Protein AF-A0A5M3XHU5-F1 (afdb_monomer)

Foldseek 3Di:
DPQDPVLVVVCVVCVVVVNQQSPDLCPDCPHVNVQPPLDDDPPDAQLVSLVVVVVPDDDPCCDDVLVVLSVLLNVLSVCCSVVHPPNVVSVVSNSVSVVVNVVPPDDDVVVVVVVVVVVVVVVVVVVVVVVVVD

Mean predicted aligned error: 17.64 Å

Structure (mmCIF, N/CA/C/O backbone):
data_AF-A0A5M3XHU5-F1
#
_entry.id   AF-A0A5M3XHU5-F1
#
loop_
_atom_site.group_PDB
_atom_site.id
_atom_site.type_symbol
_atom_site.label_atom_id
_atom_site.label_alt_id
_atom_site.label_comp_id
_atom_site.label_asym_id
_atom_site.label_entity_id
_atom_site.label_seq_id
_atom_site.pdbx_PDB_ins_code
_atom_site.Cartn_x
_atom_site.Cartn_y
_atom_site.Cartn_z
_atom_site.occupancy
_atom_site.B_iso_or_equiv
_atom_site.auth_seq_id
_atom_site.auth_comp_id
_atom_site.auth_asym_id
_atom_site.auth_atom_id
_atom_site.pdbx_PDB_model_num
ATOM 1 N N . MET A 1 1 ? 21.788 -29.684 5.452 1.00 53.09 1 MET A N 1
ATOM 2 C CA . MET A 1 1 ? 22.223 -29.868 6.855 1.00 53.09 1 MET A CA 1
ATOM 3 C C . MET A 1 1 ? 21.001 -29.711 7.742 1.00 53.09 1 MET A C 1
ATOM 5 O O . MET A 1 1 ? 20.304 -28.719 7.585 1.00 53.09 1 MET A O 1
ATOM 9 N N . ALA A 1 2 ? 20.679 -30.702 8.578 1.00 54.94 2 ALA A N 1
ATOM 10 C CA . ALA A 1 2 ? 19.542 -30.608 9.493 1.00 54.94 2 ALA A CA 1
ATOM 11 C C . ALA A 1 2 ? 19.851 -29.566 10.579 1.00 54.94 2 ALA A C 1
ATOM 13 O O . ALA A 1 2 ? 20.917 -29.613 11.187 1.00 54.94 2 ALA A O 1
ATOM 14 N N . ASP A 1 3 ? 18.952 -28.599 10.759 1.00 59.41 3 ASP A N 1
ATOM 15 C CA . ASP A 1 3 ? 19.112 -27.493 11.705 1.00 59.41 3 ASP A CA 1
ATOM 16 C C . ASP A 1 3 ? 19.094 -28.048 13.140 1.00 59.41 3 ASP A C 1
ATOM 18 O O . ASP A 1 3 ? 18.062 -28.530 13.615 1.00 59.41 3 ASP A O 1
ATOM 22 N N . ASP A 1 4 ? 20.256 -28.048 13.793 1.00 77.88 4 ASP A N 1
ATOM 23 C CA . ASP A 1 4 ? 20.446 -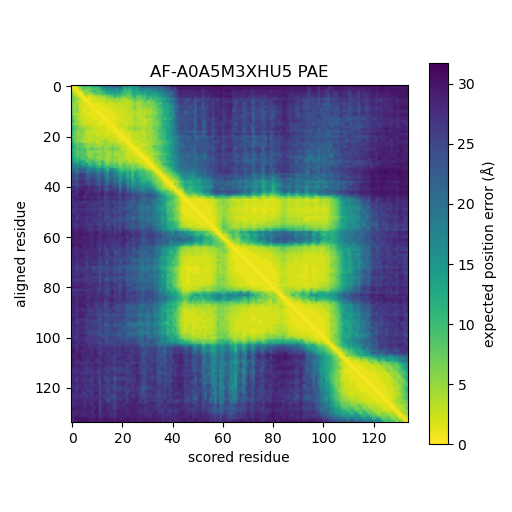28.634 15.119 1.00 77.88 4 ASP A CA 1
ATOM 24 C C . ASP A 1 4 ? 19.587 -27.897 16.166 1.00 77.88 4 ASP A C 1
ATOM 26 O O . ASP A 1 4 ? 19.383 -26.679 16.093 1.00 77.88 4 ASP A O 1
ATOM 30 N N . GLY A 1 5 ? 19.065 -28.613 17.167 1.00 71.12 5 GLY A N 1
ATOM 31 C CA . GLY A 1 5 ? 18.080 -28.063 18.116 1.00 71.12 5 GLY A CA 1
ATOM 32 C C . GLY A 1 5 ? 18.575 -26.811 18.856 1.00 71.12 5 GLY A C 1
ATOM 33 O O . GLY A 1 5 ? 17.804 -25.896 19.156 1.00 71.12 5 GLY A O 1
ATOM 34 N N . LYS A 1 6 ? 19.893 -26.721 19.066 1.00 76.06 6 LYS A N 1
ATOM 35 C CA . LYS A 1 6 ? 20.573 -25.572 19.682 1.00 76.06 6 LYS A CA 1
ATOM 36 C C . LYS A 1 6 ? 20.544 -24.320 18.801 1.00 76.06 6 LYS A C 1
ATOM 38 O O . LYS A 1 6 ? 20.406 -23.210 19.317 1.00 76.06 6 LYS A O 1
ATOM 43 N N . THR A 1 7 ? 20.638 -24.480 17.483 1.00 77.06 7 THR A N 1
ATOM 44 C CA . THR A 1 7 ? 20.573 -23.377 16.514 1.00 77.06 7 THR A CA 1
ATOM 45 C C . THR A 1 7 ? 19.165 -22.797 16.460 1.00 77.06 7 THR A C 1
ATOM 47 O O . THR A 1 7 ? 18.994 -21.577 16.491 1.00 77.06 7 THR A O 1
ATOM 50 N N . ARG A 1 8 ? 18.141 -23.660 16.516 1.00 78.75 8 ARG A N 1
ATOM 51 C CA . ARG A 1 8 ? 16.735 -23.239 16.585 1.00 78.75 8 ARG A CA 1
ATOM 52 C C . ARG A 1 8 ? 16.447 -22.392 17.828 1.00 78.75 8 ARG A C 1
ATOM 54 O O . ARG A 1 8 ? 15.803 -21.351 17.725 1.00 78.75 8 ARG A O 1
ATOM 61 N N . GLN A 1 9 ? 16.958 -22.800 18.989 1.00 79.81 9 GLN A N 1
ATOM 62 C CA . GLN A 1 9 ? 16.748 -22.067 20.240 1.00 79.81 9 GLN A CA 1
ATOM 63 C C . GLN A 1 9 ? 17.465 -20.707 20.245 1.00 79.81 9 GLN A C 1
ATOM 65 O O . GLN A 1 9 ? 16.900 -19.711 20.698 1.00 79.81 9 GLN A O 1
ATOM 70 N N . ARG A 1 10 ? 18.679 -20.630 19.681 1.00 80.94 10 ARG A N 1
ATOM 71 C CA . ARG A 1 10 ? 19.393 -19.355 19.493 1.00 80.94 10 ARG A CA 1
ATOM 72 C C . ARG A 1 10 ? 18.640 -18.404 18.566 1.00 80.94 10 ARG A C 1
ATOM 74 O O . ARG A 1 10 ? 18.484 -17.238 18.918 1.00 80.94 10 ARG A O 1
ATOM 81 N N . ARG A 1 11 ? 18.122 -18.909 17.440 1.00 81.69 11 ARG A N 1
ATOM 82 C CA . ARG A 1 11 ? 17.298 -18.130 16.502 1.00 81.69 11 ARG A CA 1
ATOM 83 C C . ARG A 1 11 ? 16.054 -17.568 17.193 1.00 81.69 11 ARG A C 1
ATOM 85 O O . ARG A 1 11 ? 15.777 -16.384 17.062 1.00 81.69 11 ARG A O 1
ATOM 92 N N . TYR A 1 12 ? 15.363 -18.384 17.990 1.00 81.00 12 TYR A N 1
ATOM 93 C CA . TYR A 1 12 ? 14.190 -17.953 18.756 1.00 81.00 12 TYR A CA 1
ATOM 94 C C . TYR A 1 12 ? 14.508 -16.827 19.753 1.00 81.00 12 TYR A C 1
ATOM 96 O O . TYR A 1 12 ? 13.782 -15.837 19.830 1.00 81.00 12 TYR A O 1
ATOM 104 N N . HIS A 1 13 ? 15.612 -16.939 20.499 1.00 82.81 13 HIS A N 1
ATOM 105 C CA . HIS A 1 13 ? 16.004 -15.902 21.455 1.00 82.81 13 HIS A CA 1
ATOM 106 C C . HIS A 1 13 ? 16.462 -14.599 20.791 1.00 82.81 13 HIS A C 1
ATOM 108 O O . HIS A 1 13 ? 16.160 -13.534 21.325 1.00 82.81 13 HIS A O 1
ATOM 114 N N . ALA A 1 14 ? 17.173 -14.672 19.663 1.00 81.69 14 ALA A N 1
ATOM 115 C CA . ALA A 1 14 ? 17.574 -13.494 18.893 1.00 81.69 14 ALA A CA 1
ATOM 116 C C . ALA A 1 14 ? 16.351 -12.775 18.307 1.00 81.69 14 ALA A C 1
ATOM 118 O O . ALA A 1 14 ? 16.170 -11.584 18.550 1.00 81.69 14 ALA A O 1
ATOM 119 N N . HIS A 1 15 ? 15.441 -13.531 17.684 1.00 81.00 15 HIS A N 1
ATOM 120 C CA . HIS A 1 15 ? 14.196 -13.005 17.129 1.00 81.00 15 HIS A CA 1
ATOM 121 C C . HIS A 1 15 ? 13.343 -12.298 18.191 1.00 81.00 15 HIS A C 1
ATOM 123 O O . HIS A 1 15 ? 12.923 -11.163 18.000 1.00 81.00 15 HIS A O 1
ATOM 129 N N . ARG A 1 16 ? 13.176 -12.900 19.377 1.00 79.94 16 ARG A N 1
ATOM 130 C CA . ARG A 1 16 ? 12.427 -12.277 20.484 1.00 79.94 16 ARG A CA 1
ATOM 131 C C . ARG A 1 16 ? 13.065 -10.977 21.007 1.00 79.94 16 ARG A C 1
ATOM 133 O O . ARG A 1 16 ? 12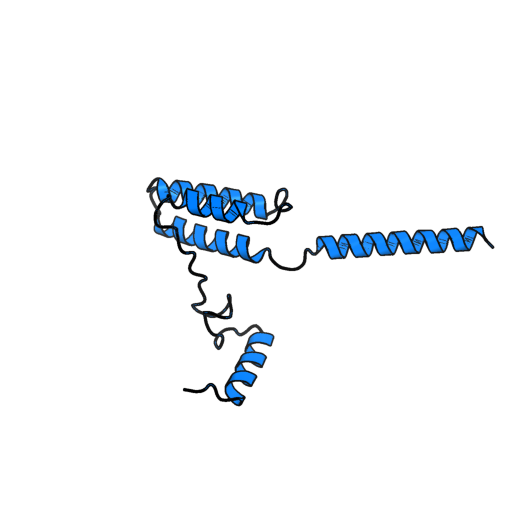.394 -10.198 21.674 1.00 79.94 16 ARG A O 1
ATOM 140 N N . ARG A 1 17 ? 14.358 -10.753 20.753 1.00 82.31 17 ARG A N 1
ATOM 141 C CA . ARG A 1 17 ? 15.086 -9.522 21.109 1.00 82.31 17 ARG A CA 1
ATOM 142 C C . ARG A 1 17 ? 15.129 -8.497 19.966 1.00 82.31 17 ARG A C 1
ATOM 144 O O . ARG A 1 17 ? 15.750 -7.457 20.151 1.00 82.31 17 ARG A O 1
ATOM 151 N N . GLY A 1 18 ? 14.496 -8.784 18.825 1.00 74.69 18 GLY A N 1
ATOM 152 C CA . GLY A 1 18 ? 14.504 -7.927 17.634 1.00 74.69 18 GLY A CA 1
ATOM 153 C C . GLY A 1 18 ? 15.756 -8.061 16.762 1.00 74.69 18 GLY A C 1
ATOM 154 O O . GLY A 1 18 ? 15.997 -7.221 15.904 1.00 74.69 18 GLY A O 1
ATOM 155 N N . ASP A 1 19 ? 16.582 -9.091 16.972 1.00 79.94 19 ASP A N 1
ATOM 156 C CA . ASP A 1 19 ? 17.720 -9.395 16.100 1.00 79.94 19 ASP A CA 1
ATOM 157 C C . ASP A 1 19 ? 17.314 -10.460 15.073 1.00 79.94 19 ASP A C 1
ATOM 159 O O . ASP A 1 19 ? 17.218 -11.657 15.370 1.00 79.94 19 ASP A O 1
ATOM 163 N N . HIS A 1 20 ? 17.067 -10.001 13.846 1.00 81.56 20 HIS A N 1
ATOM 164 C CA . HIS A 1 20 ? 16.592 -10.827 12.738 1.00 81.56 20 HIS A CA 1
ATOM 165 C C . HIS A 1 20 ? 17.724 -11.400 11.875 1.00 81.56 20 HIS A C 1
ATOM 167 O O . HIS A 1 20 ? 17.450 -12.118 10.915 1.00 81.56 20 HIS A O 1
ATOM 173 N N . SER A 1 21 ? 18.993 -11.170 12.235 1.00 78.06 21 SER A N 1
ATOM 174 C CA . SER A 1 21 ? 20.166 -11.594 11.450 1.00 78.06 21 SER A CA 1
ATOM 175 C C . SER A 1 21 ? 20.237 -13.100 11.170 1.00 78.06 21 SER A C 1
ATOM 177 O O . SER A 1 21 ? 20.802 -13.523 10.165 1.00 78.06 21 SER A O 1
ATOM 179 N N . MET A 1 22 ? 19.651 -13.917 12.050 1.00 76.88 22 MET A N 1
ATOM 180 C CA . MET A 1 22 ? 19.622 -15.380 11.940 1.00 76.88 22 MET A CA 1
ATOM 181 C C . MET A 1 22 ? 18.291 -15.938 11.417 1.00 76.88 22 MET A C 1
ATOM 183 O O . MET A 1 22 ? 18.108 -17.163 11.402 1.00 76.88 22 MET A O 1
ATOM 187 N N . CYS A 1 23 ? 17.339 -15.078 11.050 1.00 78.62 23 CYS A N 1
ATOM 188 C CA . CYS A 1 23 ? 16.054 -15.506 10.516 1.00 78.62 23 CYS A CA 1
ATOM 189 C C . CYS A 1 23 ? 16.185 -15.975 9.062 1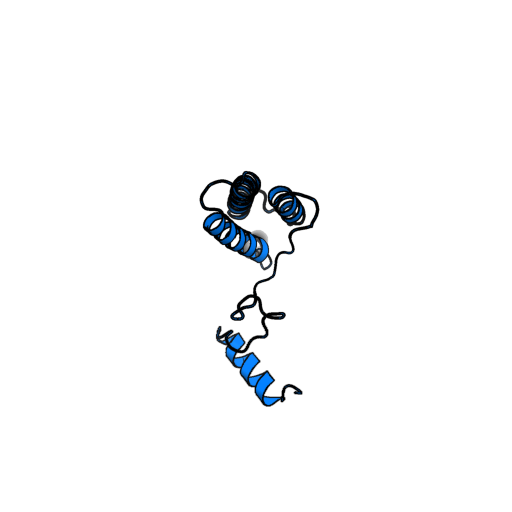.00 78.62 23 CYS A C 1
ATOM 191 O O . CYS A 1 23 ? 17.045 -15.523 8.313 1.00 78.62 23 CYS A O 1
ATOM 193 N N . SER A 1 24 ? 15.332 -16.923 8.670 1.00 73.94 24 SER A N 1
ATOM 194 C CA . SER A 1 24 ? 15.249 -17.346 7.272 1.00 73.94 24 SER A CA 1
ATOM 195 C C . SER A 1 24 ? 14.470 -16.283 6.487 1.00 73.94 24 SER A C 1
ATOM 197 O O . SER A 1 24 ? 13.379 -15.929 6.947 1.00 73.94 24 SER A O 1
ATOM 199 N N . PRO A 1 25 ? 14.987 -15.812 5.335 1.00 66.31 25 PRO A N 1
ATOM 200 C CA . PRO A 1 25 ? 14.337 -14.796 4.501 1.00 66.31 25 PRO A CA 1
ATOM 201 C C . PRO A 1 25 ? 12.884 -15.136 4.156 1.00 66.31 25 PRO A C 1
ATOM 203 O O . PRO A 1 25 ? 12.016 -14.276 4.211 1.00 66.31 25 PRO A O 1
ATOM 206 N N . ASP A 1 26 ? 12.600 -16.418 3.917 1.00 63.34 26 ASP A N 1
ATOM 207 C CA . ASP A 1 26 ? 11.276 -16.889 3.495 1.00 63.34 26 ASP A CA 1
ATOM 208 C C . ASP A 1 26 ? 10.255 -16.986 4.643 1.00 63.34 26 ASP A C 1
ATOM 210 O O . ASP A 1 26 ? 9.076 -17.245 4.414 1.00 63.34 26 ASP A O 1
ATOM 214 N N . ARG A 1 27 ? 10.694 -16.861 5.905 1.00 66.69 27 ARG A N 1
ATOM 215 C CA . ARG A 1 27 ? 9.851 -17.095 7.097 1.00 66.69 27 ARG A CA 1
ATOM 216 C C . ARG A 1 27 ? 9.761 -15.908 8.048 1.00 66.69 27 ARG A C 1
ATOM 218 O O . ARG A 1 27 ? 9.012 -15.984 9.017 1.00 66.69 27 ARG A O 1
ATOM 225 N N . CYS A 1 28 ? 10.543 -14.857 7.828 1.00 64.56 28 CYS A N 1
ATOM 226 C CA . CYS A 1 28 ? 10.543 -13.660 8.658 1.00 64.56 28 CYS A CA 1
ATOM 227 C C . CYS A 1 28 ? 10.692 -12.434 7.749 1.00 64.56 28 CYS A C 1
ATOM 229 O O . CYS A 1 28 ? 11.714 -12.332 7.072 1.00 64.56 28 CYS A O 1
ATOM 231 N N . PRO A 1 29 ? 9.702 -11.524 7.735 1.00 63.88 29 PRO A N 1
ATOM 232 C CA . PRO A 1 29 ? 9.713 -10.351 6.857 1.00 63.88 29 PRO A CA 1
ATOM 233 C C . PRO A 1 29 ? 10.856 -9.380 7.187 1.00 63.88 29 PRO A C 1
ATOM 235 O O . PRO A 1 29 ? 11.397 -8.745 6.294 1.00 63.88 29 PRO A O 1
ATOM 238 N N . ASP A 1 30 ? 11.295 -9.340 8.445 1.00 63.22 30 ASP A N 1
ATOM 239 C CA . ASP A 1 30 ? 12.393 -8.475 8.900 1.00 63.22 30 ASP A CA 1
ATOM 240 C C . ASP A 1 30 ? 13.778 -9.130 8.770 1.00 63.22 30 ASP A C 1
ATOM 242 O O . ASP A 1 30 ? 14.790 -8.576 9.209 1.00 63.22 30 ASP A O 1
ATOM 246 N N . ALA A 1 31 ? 13.852 -10.349 8.224 1.00 68.81 31 ALA A N 1
ATOM 247 C CA . ALA A 1 31 ? 15.131 -11.003 7.988 1.00 68.81 31 ALA A CA 1
ATOM 248 C C . ALA A 1 31 ? 15.947 -10.205 6.957 1.00 68.81 31 ALA A C 1
ATOM 250 O O . ALA A 1 31 ? 15.398 -9.741 5.955 1.00 68.81 31 ALA A O 1
ATOM 251 N N . PRO A 1 32 ? 17.274 -10.085 7.126 1.00 50.97 32 PRO A N 1
ATOM 252 C CA . PRO A 1 32 ? 18.112 -9.449 6.120 1.00 50.97 32 PRO A CA 1
ATOM 253 C C . PRO A 1 32 ? 18.023 -10.232 4.801 1.00 50.97 32 PRO A C 1
ATOM 255 O O . PRO A 1 32 ? 18.440 -11.387 4.722 1.00 50.97 32 PRO A O 1
ATOM 258 N N . GLY A 1 33 ? 17.452 -9.600 3.771 1.00 54.81 33 GLY A N 1
ATOM 259 C CA . GLY A 1 33 ? 17.194 -10.215 2.463 1.00 54.81 33 GLY A CA 1
ATOM 260 C C . GLY A 1 33 ? 15.823 -10.886 2.313 1.00 54.81 33 GLY A C 1
ATOM 261 O O . GLY A 1 33 ? 15.537 -11.399 1.235 1.00 54.81 33 GLY A O 1
ATOM 262 N N . GLY A 1 34 ? 14.972 -10.859 3.346 1.00 47.97 34 GLY A N 1
ATOM 263 C CA . GLY A 1 34 ? 13.569 -11.288 3.316 1.00 47.97 34 GLY A CA 1
ATOM 264 C C . GLY A 1 34 ? 12.678 -10.289 2.584 1.00 47.97 34 GLY A C 1
ATOM 265 O O . GLY A 1 34 ? 11.731 -9.757 3.146 1.00 47.97 34 GLY A O 1
ATOM 266 N N . PHE A 1 35 ? 12.986 -9.999 1.323 1.00 49.97 35 PHE A N 1
ATOM 267 C CA . PHE A 1 35 ? 12.057 -9.253 0.489 1.00 49.97 35 PHE A CA 1
ATOM 268 C C . PHE A 1 35 ? 10.911 -10.197 0.137 1.00 49.97 35 PHE A C 1
ATOM 270 O O . PHE A 1 35 ? 11.126 -11.188 -0.563 1.00 49.97 35 PHE A O 1
ATOM 277 N N . ARG A 1 36 ? 9.690 -9.901 0.600 1.00 50.22 36 ARG A N 1
ATOM 278 C CA . ARG A 1 36 ? 8.493 -10.450 -0.043 1.00 50.22 36 ARG A CA 1
ATOM 279 C C . ARG A 1 36 ? 8.536 -9.961 -1.487 1.00 50.22 36 ARG A C 1
ATOM 281 O O . ARG A 1 36 ? 8.259 -8.796 -1.759 1.00 50.22 36 ARG A O 1
ATOM 288 N N . VAL A 1 37 ? 9.003 -10.819 -2.389 1.00 46.66 37 VAL A N 1
ATOM 289 C CA . VAL A 1 37 ? 9.032 -10.526 -3.818 1.00 46.66 37 VAL A CA 1
ATOM 290 C C . VAL A 1 37 ? 7.579 -10.418 -4.245 1.00 46.66 37 VAL A C 1
ATOM 292 O O . VAL A 1 37 ? 6.862 -11.410 -4.317 1.00 46.66 37 VAL A O 1
ATOM 295 N N . PHE A 1 38 ? 7.132 -9.186 -4.441 1.00 50.12 38 PHE A N 1
ATOM 296 C CA . PHE A 1 38 ? 5.867 -8.909 -5.088 1.00 50.12 38 PHE A CA 1
ATOM 297 C C . PHE A 1 38 ? 6.026 -9.349 -6.548 1.00 50.12 38 PHE A C 1
ATOM 299 O O . PHE A 1 38 ? 6.721 -8.690 -7.324 1.00 50.12 38 PHE A O 1
ATOM 306 N N . GLU A 1 39 ? 5.485 -10.517 -6.897 1.00 47.88 39 GLU A N 1
ATOM 307 C CA . GLU A 1 39 ? 5.457 -10.986 -8.281 1.00 47.88 39 GLU A CA 1
ATOM 308 C C . GLU A 1 39 ? 4.489 -10.098 -9.063 1.00 47.88 39 GLU A C 1
ATOM 310 O O . GLU A 1 39 ? 3.284 -10.093 -8.821 1.00 47.88 39 GLU A O 1
ATOM 315 N N . ILE A 1 40 ? 5.036 -9.293 -9.974 1.00 48.88 40 ILE A N 1
ATOM 316 C CA . ILE A 1 40 ? 4.247 -8.456 -10.876 1.00 48.88 40 ILE A CA 1
ATOM 317 C C . ILE A 1 40 ? 3.661 -9.395 -11.947 1.00 48.88 40 ILE A C 1
ATOM 319 O O . ILE A 1 40 ? 4.449 -10.019 -12.662 1.00 48.88 40 ILE A O 1
ATOM 323 N N . PRO A 1 41 ? 2.327 -9.540 -12.072 1.00 50.16 41 PRO A N 1
ATOM 324 C CA . PRO A 1 41 ? 1.721 -10.391 -13.092 1.00 50.16 41 PRO A CA 1
ATOM 325 C C . PRO A 1 41 ? 2.165 -9.985 -14.507 1.00 50.16 41 PRO A C 1
ATOM 327 O O . PRO A 1 41 ? 2.218 -8.806 -14.847 1.00 50.16 41 PRO A O 1
ATOM 330 N N . GLU A 1 42 ? 2.468 -10.981 -15.346 1.00 50.28 42 GLU A N 1
ATOM 331 C CA . GLU A 1 42 ? 3.084 -10.811 -16.677 1.00 50.28 42 GLU A CA 1
ATOM 332 C C . GLU A 1 42 ? 2.197 -10.081 -17.708 1.00 50.28 42 GLU A C 1
ATOM 334 O O . GLU A 1 42 ? 2.669 -9.698 -18.779 1.00 50.28 42 GLU A O 1
ATOM 339 N N . SER A 1 43 ? 0.914 -9.864 -17.406 1.00 52.72 43 SER A N 1
ATOM 340 C CA . SER A 1 43 ? -0.037 -9.182 -18.285 1.00 52.72 43 SER A CA 1
ATOM 341 C C . SER A 1 43 ? -0.844 -8.134 -17.518 1.00 52.72 43 SER A C 1
ATOM 343 O O . SER A 1 43 ? -1.873 -8.436 -16.919 1.00 52.72 43 SER A O 1
ATOM 345 N N . GLY A 1 44 ? -0.360 -6.897 -17.566 1.00 60.69 44 GLY A N 1
ATOM 346 C CA . GLY A 1 44 ? -0.922 -5.736 -16.879 1.00 60.69 44 GLY A CA 1
ATOM 347 C C . GLY A 1 44 ? 0.230 -4.892 -16.348 1.00 60.69 44 GLY A C 1
ATOM 348 O O . GLY A 1 44 ? 1.142 -5.431 -15.735 1.00 60.69 44 GLY A O 1
ATOM 349 N N . GLY A 1 45 ? 0.250 -3.591 -16.640 1.00 80.56 45 GLY A N 1
ATOM 350 C CA . GLY A 1 45 ? 1.291 -2.696 -16.123 1.00 80.56 45 GLY A CA 1
ATOM 351 C C . GLY A 1 45 ? 1.376 -2.735 -14.593 1.00 80.56 45 GLY A C 1
ATOM 352 O O . GLY A 1 45 ? 0.491 -3.259 -13.913 1.00 80.56 45 GLY A O 1
ATOM 353 N N . VAL A 1 46 ? 2.425 -2.144 -14.034 1.00 84.19 46 VAL A N 1
ATOM 354 C CA . VAL A 1 46 ? 2.638 -2.055 -12.584 1.00 84.19 46 VAL A CA 1
ATOM 355 C C . VAL A 1 46 ? 1.421 -1.443 -11.885 1.00 84.19 46 VAL A C 1
ATOM 357 O O . VAL A 1 46 ? 1.075 -1.863 -10.783 1.00 84.19 46 VAL A O 1
ATOM 360 N N . LEU A 1 47 ? 0.716 -0.512 -12.535 1.00 87.00 47 LEU A N 1
ATOM 361 C CA . LEU A 1 47 ? -0.528 0.055 -12.018 1.00 87.00 47 LEU A CA 1
ATOM 362 C C . LEU A 1 47 ? -1.632 -0.992 -11.844 1.00 87.00 47 LEU A C 1
ATOM 364 O O . LEU A 1 47 ? -2.311 -0.975 -10.822 1.00 87.00 47 LEU A O 1
ATOM 368 N N . ALA A 1 48 ? -1.806 -1.899 -12.806 1.00 84.00 48 ALA A N 1
ATOM 369 C CA . ALA A 1 48 ? -2.823 -2.946 -12.717 1.00 84.00 48 ALA A CA 1
ATOM 370 C C . ALA A 1 48 ? -2.546 -3.868 -11.522 1.00 84.00 48 ALA A C 1
ATOM 372 O O . ALA A 1 48 ? -3.434 -4.110 -10.714 1.00 84.00 48 ALA A O 1
ATOM 373 N N . ALA A 1 49 ? -1.285 -4.272 -11.346 1.00 84.12 49 ALA A N 1
ATOM 374 C CA . ALA A 1 49 ? -0.866 -5.101 -10.219 1.00 84.12 49 ALA A CA 1
ATOM 375 C C . ALA A 1 49 ? -1.075 -4.415 -8.854 1.00 84.12 49 ALA A C 1
ATOM 377 O O . ALA A 1 49 ? -1.440 -5.060 -7.873 1.00 84.12 49 ALA A O 1
ATOM 378 N N . VAL A 1 50 ? -0.846 -3.100 -8.780 1.00 86.94 50 VAL A N 1
ATOM 379 C CA . VAL A 1 50 ? -1.071 -2.312 -7.558 1.00 86.94 50 VAL A CA 1
ATOM 380 C C . VAL A 1 50 ? -2.559 -2.167 -7.246 1.00 86.94 50 VAL A C 1
ATOM 382 O O . VAL A 1 50 ? -2.936 -2.280 -6.082 1.00 86.94 50 VAL A O 1
ATOM 385 N N . LEU A 1 51 ? -3.401 -1.935 -8.256 1.00 85.25 51 LEU A N 1
ATOM 386 C CA . LEU A 1 51 ? -4.853 -1.850 -8.077 1.00 85.25 51 LEU A CA 1
ATOM 387 C C . LEU A 1 51 ? -5.433 -3.186 -7.604 1.00 85.25 51 LEU A C 1
ATOM 389 O O . LEU A 1 51 ? -6.129 -3.198 -6.592 1.00 85.25 51 LEU A O 1
ATOM 393 N N . ASP A 1 52 ? -5.055 -4.294 -8.248 1.00 84.56 52 ASP A N 1
ATOM 394 C CA . ASP A 1 52 ? -5.479 -5.639 -7.842 1.00 84.56 52 ASP A CA 1
ATOM 395 C C . ASP A 1 52 ? -5.111 -5.918 -6.379 1.00 84.56 52 ASP A C 1
ATOM 397 O O . ASP A 1 52 ? -5.917 -6.442 -5.617 1.00 84.56 52 ASP A O 1
ATOM 401 N N . TYR A 1 53 ? -3.905 -5.530 -5.953 1.00 82.25 53 TYR A N 1
ATOM 402 C CA . TYR A 1 53 ? -3.485 -5.700 -4.565 1.00 82.25 53 TYR A CA 1
ATOM 403 C C . TYR A 1 53 ? -4.295 -4.847 -3.585 1.00 82.25 53 TYR A C 1
ATOM 405 O O . TYR A 1 53 ? -4.717 -5.356 -2.547 1.00 82.25 53 TYR A O 1
ATOM 413 N N . ILE A 1 54 ? -4.538 -3.573 -3.902 1.00 81.81 54 ILE A N 1
ATOM 414 C CA . ILE A 1 54 ? -5.352 -2.690 -3.055 1.00 81.81 54 ILE A CA 1
ATOM 415 C C . ILE A 1 54 ? -6.769 -3.257 -2.897 1.00 81.81 54 ILE A C 1
ATOM 417 O O . ILE A 1 54 ? -7.295 -3.242 -1.786 1.00 81.81 54 ILE A O 1
ATOM 421 N N . ASP A 1 55 ? -7.346 -3.824 -3.958 1.00 80.62 55 ASP A N 1
ATOM 422 C CA . ASP A 1 55 ? -8.677 -4.442 -3.932 1.00 80.62 55 ASP A CA 1
ATOM 423 C C . ASP A 1 55 ? -8.747 -5.701 -3.046 1.00 80.62 55 ASP A C 1
ATOM 425 O O . ASP A 1 55 ? -9.828 -6.076 -2.588 1.00 80.62 55 ASP A O 1
ATOM 429 N N . THR A 1 56 ? -7.611 -6.349 -2.751 1.00 78.06 56 THR A N 1
ATOM 430 C CA . THR A 1 56 ? -7.560 -7.464 -1.784 1.00 78.06 56 THR A CA 1
ATOM 431 C C . THR A 1 56 ? -7.548 -7.017 -0.320 1.00 78.06 56 THR A C 1
ATOM 433 O O . THR A 1 56 ? -7.717 -7.855 0.569 1.00 78.06 56 THR A O 1
ATOM 436 N N . LEU A 1 57 ? -7.359 -5.721 -0.041 1.00 71.50 57 LEU A N 1
ATOM 437 C CA . LEU A 1 57 ? -7.292 -5.207 1.327 1.00 71.50 57 LEU A CA 1
ATOM 438 C C . LEU A 1 57 ? -8.693 -5.137 1.972 1.00 71.50 57 LEU A C 1
ATOM 440 O O . LEU A 1 57 ? -9.682 -4.839 1.300 1.00 71.50 57 LEU A O 1
ATOM 444 N N . PRO A 1 58 ? -8.814 -5.393 3.290 1.00 65.31 58 PRO A N 1
ATOM 445 C CA . PRO A 1 58 ? -10.107 -5.447 3.966 1.00 65.31 58 PRO A CA 1
ATOM 446 C C . PRO A 1 58 ? -10.864 -4.107 3.944 1.00 65.31 58 PRO A C 1
ATOM 448 O O . PRO A 1 58 ? -10.296 -3.033 4.151 1.00 65.31 58 PRO A O 1
ATOM 451 N N . VAL A 1 59 ? -12.186 -4.186 3.755 1.00 53.28 59 VAL A N 1
ATOM 452 C CA . VAL A 1 59 ? -13.111 -3.039 3.709 1.00 53.28 59 VAL A CA 1
ATOM 453 C C . VAL A 1 59 ? -13.160 -2.359 5.084 1.00 53.28 59 VAL A C 1
ATOM 455 O O . VAL A 1 59 ? -13.739 -2.880 6.037 1.00 53.28 59 VAL A O 1
ATOM 458 N N . GLY A 1 60 ? -12.512 -1.202 5.199 1.00 53.28 60 GLY A N 1
ATOM 459 C CA . GLY A 1 60 ? -12.314 -0.475 6.461 1.00 53.28 60 GLY A CA 1
ATOM 460 C C . GLY A 1 60 ? -11.093 0.450 6.452 1.00 53.28 60 GLY A C 1
ATOM 461 O O . GLY A 1 60 ? -10.998 1.361 7.274 1.00 53.28 60 GLY A O 1
ATOM 462 N N . THR A 1 61 ? -10.201 0.267 5.479 1.00 55.94 61 THR A N 1
ATOM 463 C CA . THR A 1 61 ? -9.023 1.106 5.204 1.00 55.94 61 THR A CA 1
ATOM 464 C C . THR A 1 61 ? -9.359 2.453 4.532 1.00 55.94 61 THR A C 1
ATOM 466 O O . THR A 1 61 ? -8.478 3.296 4.335 1.00 55.94 61 THR A O 1
ATOM 469 N N . ASP A 1 62 ? -10.645 2.705 4.247 1.00 53.31 62 ASP A N 1
ATOM 470 C CA . ASP A 1 62 ? -11.150 3.852 3.475 1.00 53.31 62 ASP A CA 1
ATOM 471 C C . ASP A 1 62 ? -10.939 5.230 4.128 1.00 53.31 62 ASP A C 1
ATOM 473 O O . ASP A 1 62 ? -11.052 6.270 3.473 1.00 53.31 62 ASP A O 1
ATOM 477 N N . ALA A 1 63 ? -10.592 5.268 5.415 1.00 56.41 63 ALA A N 1
ATOM 478 C CA . ALA A 1 63 ? -10.278 6.498 6.131 1.00 56.41 63 ALA A CA 1
ATOM 479 C C . ALA A 1 63 ? -9.076 6.292 7.063 1.00 56.41 63 ALA A C 1
ATOM 481 O O . ALA A 1 63 ? -9.219 5.898 8.219 1.00 56.41 63 ALA A O 1
ATOM 482 N N . GLY A 1 64 ? -7.871 6.585 6.564 1.00 66.56 64 GLY A N 1
ATOM 483 C CA . GLY A 1 64 ? -6.647 6.502 7.357 1.00 66.56 64 GLY A CA 1
ATOM 484 C C . GLY A 1 64 ? -5.361 6.672 6.541 1.00 66.56 64 GLY A C 1
ATOM 485 O O . GLY A 1 64 ? -5.417 6.930 5.337 1.00 66.56 64 GLY A O 1
ATOM 486 N N . PRO A 1 65 ? -4.186 6.512 7.179 1.00 73.06 65 PRO A N 1
ATOM 487 C CA . PRO A 1 65 ? -2.880 6.535 6.512 1.00 73.06 65 PRO A CA 1
ATOM 488 C C . PRO A 1 65 ? -2.780 5.562 5.326 1.00 73.06 65 PRO A C 1
ATOM 490 O O . PRO A 1 65 ? -2.105 5.860 4.346 1.00 73.06 65 PRO A O 1
ATOM 493 N N . GLN A 1 66 ? -3.514 4.448 5.371 1.00 74.88 66 GLN A N 1
ATOM 494 C CA . GLN A 1 66 ? -3.579 3.445 4.303 1.00 74.88 66 GLN A CA 1
ATOM 495 C C . GLN A 1 66 ? -4.138 4.007 2.991 1.00 74.88 66 GLN A C 1
ATOM 497 O O . GLN A 1 66 ? -3.581 3.736 1.936 1.00 74.88 66 GLN A O 1
ATOM 502 N N . MET A 1 67 ? -5.157 4.870 3.038 1.00 76.56 67 MET A N 1
ATOM 503 C CA . MET A 1 67 ? -5.687 5.542 1.843 1.00 76.56 67 MET A CA 1
ATOM 504 C C . MET A 1 67 ? -4.645 6.479 1.210 1.00 76.56 67 MET A C 1
ATOM 506 O O . MET A 1 67 ? -4.566 6.611 -0.012 1.00 76.56 67 MET A O 1
ATOM 510 N N . VAL A 1 68 ? -3.817 7.133 2.032 1.00 81.38 68 VAL A N 1
ATOM 511 C CA . VAL A 1 68 ? -2.719 7.985 1.544 1.00 81.38 68 VAL A CA 1
ATOM 512 C C . VAL A 1 68 ? -1.629 7.132 0.895 1.00 81.38 68 VAL A C 1
ATOM 514 O O . VAL A 1 68 ? -1.156 7.478 -0.186 1.00 81.38 68 VAL A O 1
ATOM 5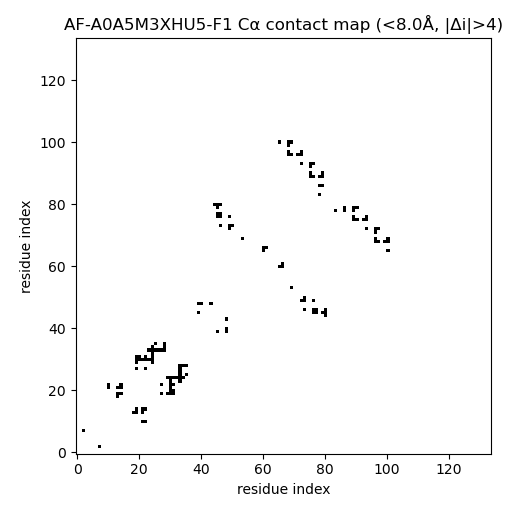17 N N . LEU A 1 69 ? -1.279 5.999 1.509 1.00 84.88 69 LEU A N 1
ATOM 518 C CA . LEU A 1 69 ? -0.312 5.046 0.963 1.00 84.88 69 LEU A CA 1
ATOM 519 C C . LEU A 1 69 ? -0.810 4.409 -0.340 1.00 84.88 69 LEU A C 1
ATOM 521 O O . LEU A 1 69 ? -0.061 4.370 -1.309 1.00 84.88 69 LEU A O 1
ATOM 525 N N . ALA A 1 70 ? -2.079 4.006 -0.413 1.00 85.31 70 ALA A N 1
ATOM 526 C CA . ALA A 1 70 ? -2.698 3.475 -1.628 1.00 85.31 70 ALA A CA 1
ATOM 527 C C . ALA A 1 70 ? -2.641 4.495 -2.779 1.00 85.31 70 ALA A C 1
ATOM 529 O O . ALA A 1 70 ? -2.248 4.168 -3.898 1.00 85.31 70 ALA A O 1
ATOM 530 N N . ARG A 1 71 ? -2.937 5.772 -2.499 1.00 86.25 71 ARG A N 1
ATOM 531 C CA . ARG A 1 71 ? -2.802 6.857 -3.487 1.00 86.25 71 ARG A CA 1
ATOM 532 C C . ARG A 1 71 ? -1.356 7.072 -3.934 1.00 86.25 71 ARG A C 1
ATOM 534 O O . ARG A 1 71 ? -1.120 7.302 -5.119 1.00 86.25 71 ARG A O 1
ATOM 541 N N . ALA A 1 72 ? -0.397 6.998 -3.010 1.00 87.00 72 ALA A N 1
ATOM 542 C CA . ALA A 1 72 ? 1.022 7.101 -3.337 1.00 87.00 72 ALA A CA 1
ATOM 543 C C . ALA A 1 72 ? 1.488 5.923 -4.210 1.00 87.00 72 ALA A C 1
ATOM 545 O O . ALA A 1 72 ? 2.172 6.143 -5.209 1.00 87.00 72 ALA A O 1
ATOM 546 N N . ALA A 1 73 ? 1.055 4.698 -3.892 1.00 89.56 73 ALA A N 1
ATOM 547 C CA . ALA A 1 73 ? 1.344 3.500 -4.675 1.00 89.56 73 ALA A CA 1
ATOM 548 C C . ALA A 1 73 ? 0.827 3.631 -6.116 1.00 89.56 73 ALA A C 1
ATOM 550 O O . ALA A 1 73 ? 1.579 3.405 -7.062 1.00 89.56 73 ALA A O 1
ATOM 551 N N . ILE A 1 74 ? -0.418 4.089 -6.291 1.00 90.19 74 ILE A N 1
ATOM 552 C CA . ILE A 1 74 ? -1.026 4.331 -7.610 1.00 90.19 74 ILE A CA 1
ATOM 553 C C . ILE A 1 74 ? -0.229 5.369 -8.416 1.00 90.19 74 ILE A C 1
ATOM 555 O O . ILE A 1 74 ? 0.040 5.165 -9.603 1.00 90.19 74 ILE A O 1
ATOM 559 N N . ALA A 1 75 ? 0.174 6.479 -7.790 1.00 88.19 75 ALA A N 1
ATOM 560 C CA . ALA A 1 75 ? 0.937 7.531 -8.463 1.00 88.19 75 ALA A CA 1
ATOM 561 C C . ALA A 1 75 ? 2.320 7.037 -8.925 1.00 88.19 75 ALA A C 1
ATOM 563 O O . ALA A 1 75 ? 2.719 7.288 -10.065 1.00 88.19 75 ALA A O 1
ATOM 564 N N . LEU A 1 76 ? 3.025 6.289 -8.071 1.00 88.81 76 LEU A N 1
ATOM 565 C CA . LEU A 1 76 ? 4.328 5.701 -8.389 1.00 88.81 76 LEU A CA 1
ATOM 566 C C . LEU A 1 76 ? 4.219 4.650 -9.495 1.00 88.81 76 LEU A C 1
ATOM 568 O O . LEU A 1 76 ? 5.008 4.671 -10.438 1.00 88.81 76 LEU A O 1
ATOM 572 N N . ALA A 1 77 ? 3.212 3.780 -9.427 1.00 89.19 77 ALA A N 1
ATOM 573 C CA . ALA A 1 77 ? 2.956 2.768 -10.443 1.00 89.19 77 ALA A CA 1
ATOM 574 C C . ALA A 1 77 ? 2.638 3.391 -11.812 1.00 89.19 77 ALA A C 1
ATOM 576 O O . ALA A 1 77 ? 3.197 2.979 -12.825 1.00 89.19 77 ALA A O 1
ATOM 577 N N . THR A 1 78 ? 1.843 4.466 -11.832 1.00 89.19 78 THR A N 1
ATOM 578 C CA . THR A 1 78 ? 1.558 5.239 -13.053 1.00 89.19 78 THR A CA 1
ATOM 579 C C . THR A 1 78 ? 2.830 5.864 -13.639 1.00 89.19 78 THR A C 1
ATOM 581 O O . THR A 1 78 ? 3.028 5.861 -14.853 1.00 89.19 78 THR A O 1
ATOM 584 N N . ALA A 1 79 ? 3.720 6.395 -12.793 1.00 86.69 79 ALA A N 1
ATOM 585 C CA . ALA A 1 79 ? 4.990 6.970 -13.239 1.00 86.69 79 ALA A CA 1
ATOM 586 C C . ALA A 1 79 ? 5.965 5.907 -13.781 1.00 86.69 79 ALA A C 1
ATOM 588 O O . ALA A 1 79 ? 6.722 6.189 -14.714 1.00 86.69 79 ALA A O 1
ATOM 589 N N . ILE A 1 80 ? 5.938 4.697 -13.212 1.00 86.75 80 ILE A N 1
ATOM 590 C CA . ILE A 1 80 ? 6.723 3.541 -13.666 1.00 86.75 80 ILE A CA 1
ATOM 591 C C . ILE A 1 80 ? 6.229 3.057 -15.033 1.00 86.75 80 ILE A C 1
ATOM 593 O O . ILE A 1 80 ? 7.038 2.946 -15.957 1.00 86.75 80 ILE A O 1
ATOM 597 N N . ASP A 1 81 ? 4.918 2.857 -15.185 1.00 87.44 81 ASP A N 1
ATOM 598 C CA . ASP A 1 81 ? 4.301 2.446 -16.454 1.00 87.44 81 ASP A CA 1
ATOM 599 C C . ASP A 1 81 ? 4.476 3.506 -17.549 1.00 87.44 81 ASP A C 1
ATOM 601 O O . ASP A 1 81 ? 4.687 3.185 -18.715 1.00 87.44 81 ASP A O 1
ATOM 605 N N . GLY A 1 82 ? 4.456 4.787 -17.174 1.00 85.31 82 GLY A N 1
ATOM 606 C CA . GLY A 1 82 ? 4.728 5.908 -18.073 1.00 85.31 82 GLY A CA 1
ATOM 607 C C . GLY A 1 82 ? 6.208 6.121 -18.416 1.00 85.31 82 GLY A C 1
ATOM 608 O O . GLY A 1 82 ? 6.522 7.109 -19.078 1.00 85.31 82 GLY A O 1
ATOM 609 N N . HIS A 1 83 ? 7.116 5.253 -17.950 1.00 77.00 83 HIS A N 1
ATOM 610 C CA . HIS A 1 83 ? 8.569 5.344 -18.155 1.00 77.00 83 HIS A CA 1
ATOM 611 C C . HIS A 1 83 ? 9.175 6.719 -17.818 1.00 77.00 83 HIS A C 1
ATOM 613 O O . HIS A 1 83 ? 10.078 7.210 -18.502 1.00 77.00 83 HIS A O 1
ATOM 619 N N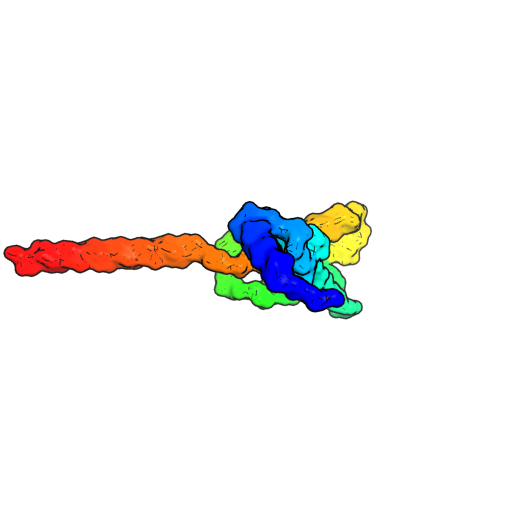 . GLN A 1 84 ? 8.687 7.362 -16.758 1.00 72.25 84 GLN A N 1
ATOM 620 C CA . GLN A 1 84 ? 9.195 8.668 -16.347 1.00 72.25 84 GLN A CA 1
ATOM 621 C C . GLN A 1 84 ? 10.641 8.576 -15.823 1.00 72.25 84 GLN A C 1
ATOM 623 O O . GLN A 1 84 ? 11.108 7.533 -15.353 1.00 72.25 84 GLN A O 1
ATOM 628 N N . SER A 1 85 ? 11.377 9.689 -15.892 1.00 69.62 85 SER A N 1
ATOM 629 C CA . SER A 1 85 ? 12.738 9.784 -15.353 1.00 69.62 85 SER A CA 1
ATOM 630 C C . SER A 1 85 ? 12.772 9.419 -13.865 1.00 69.62 85 SER A C 1
ATOM 632 O O . SER A 1 85 ? 11.927 9.883 -13.106 1.00 69.62 85 SER A O 1
ATOM 634 N N . GLY A 1 86 ? 13.773 8.644 -13.435 1.00 74.25 86 GLY A N 1
ATOM 635 C CA . GLY A 1 86 ? 13.898 8.230 -12.031 1.00 74.25 86 GLY A CA 1
ATOM 636 C C . GLY A 1 86 ? 13.280 6.868 -11.700 1.00 74.25 86 GLY A C 1
ATOM 637 O O . GLY A 1 86 ? 13.059 6.581 -10.528 1.00 74.25 86 GLY A O 1
ATOM 638 N N . LEU A 1 87 ? 13.069 6.004 -12.701 1.00 80.06 87 LEU A N 1
ATOM 639 C CA . LEU A 1 87 ? 12.497 4.655 -12.568 1.00 80.06 87 LEU A CA 1
ATOM 640 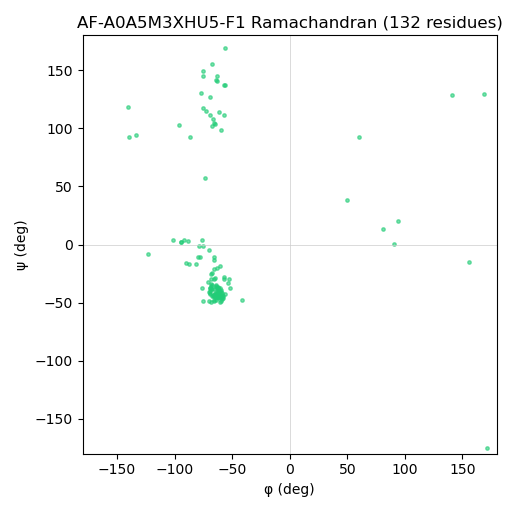C C . LEU A 1 87 ? 13.021 3.862 -11.355 1.00 80.06 87 LEU A C 1
ATOM 642 O O . LEU A 1 87 ? 12.238 3.334 -10.578 1.00 80.06 87 LEU A O 1
ATOM 646 N N . ALA A 1 88 ? 14.339 3.826 -11.138 1.00 77.44 88 ALA A N 1
ATOM 647 C CA . ALA A 1 88 ? 14.934 3.096 -10.015 1.00 77.44 88 ALA A CA 1
ATOM 648 C C . ALA A 1 88 ? 14.622 3.709 -8.632 1.00 77.44 88 ALA A C 1
ATOM 650 O O . ALA A 1 88 ? 14.687 3.012 -7.621 1.00 77.44 88 ALA A O 1
ATOM 651 N N . SER A 1 89 ? 14.331 5.012 -8.556 1.00 80.81 89 SER A N 1
ATOM 652 C CA . SER A 1 89 ? 13.832 5.646 -7.328 1.00 80.81 89 SER A CA 1
ATOM 653 C C . SER A 1 89 ? 12.367 5.288 -7.121 1.00 80.81 89 SER A C 1
ATOM 655 O O . SER A 1 89 ? 12.016 4.785 -6.060 1.00 80.81 89 SER A O 1
ATOM 657 N N . ASN A 1 90 ? 11.554 5.432 -8.170 1.00 81.69 90 ASN A N 1
ATOM 658 C CA . ASN A 1 90 ? 10.119 5.160 -8.118 1.00 81.69 90 ASN A CA 1
ATOM 659 C C . ASN A 1 90 ? 9.830 3.697 -7.758 1.00 81.69 90 ASN A C 1
ATOM 661 O O . ASN A 1 90 ? 8.949 3.432 -6.952 1.00 81.69 90 ASN A O 1
ATOM 665 N N . VAL A 1 91 ? 10.603 2.746 -8.296 1.00 84.62 91 VAL A N 1
ATOM 666 C CA . VAL A 1 91 ? 10.487 1.319 -7.950 1.00 84.62 91 VAL A CA 1
ATOM 667 C C . VAL A 1 91 ? 10.833 1.072 -6.481 1.00 84.62 91 VAL A C 1
ATOM 669 O O . VAL A 1 91 ? 10.121 0.330 -5.812 1.00 84.62 91 VAL A O 1
ATOM 672 N N . ARG A 1 92 ? 11.890 1.704 -5.951 1.00 84.25 92 ARG A N 1
ATOM 673 C CA . ARG A 1 92 ? 12.266 1.562 -4.533 1.00 84.25 92 ARG A CA 1
ATOM 674 C C . ARG A 1 92 ? 11.218 2.159 -3.599 1.00 84.25 92 ARG A C 1
ATOM 676 O O . ARG A 1 92 ? 10.877 1.543 -2.595 1.00 84.25 92 ARG A O 1
ATOM 683 N N . GLU A 1 93 ? 10.701 3.337 -3.931 1.00 86.50 93 GLU A N 1
ATOM 684 C CA . GLU A 1 93 ? 9.624 3.970 -3.167 1.00 86.50 93 GLU A CA 1
ATOM 685 C C . GLU A 1 93 ? 8.339 3.147 -3.232 1.00 86.50 93 GLU A C 1
ATOM 687 O O . GLU A 1 93 ? 7.701 2.939 -2.202 1.00 86.50 93 GLU A O 1
ATOM 692 N N . LEU A 1 94 ? 7.999 2.603 -4.405 1.00 87.44 94 LEU A N 1
ATOM 693 C CA . LEU A 1 94 ? 6.838 1.733 -4.557 1.00 87.44 94 LEU A CA 1
ATOM 694 C C . LEU A 1 94 ? 6.981 0.480 -3.688 1.00 87.44 94 LEU A C 1
ATOM 696 O O . LEU A 1 94 ? 6.049 0.135 -2.972 1.00 87.44 94 LEU A O 1
ATOM 700 N N . GLN A 1 95 ? 8.151 -0.162 -3.683 1.00 84.19 95 GLN A N 1
ATOM 701 C CA . GLN A 1 95 ? 8.416 -1.315 -2.816 1.00 84.19 95 GLN A CA 1
ATOM 702 C C . GLN A 1 95 ? 8.221 -0.982 -1.329 1.00 84.19 95 GLN A C 1
ATOM 704 O O . GLN A 1 95 ? 7.585 -1.754 -0.614 1.00 84.19 95 GLN A O 1
ATOM 709 N N . ALA A 1 96 ? 8.715 0.171 -0.868 1.00 84.25 96 ALA A N 1
ATOM 710 C CA . ALA A 1 96 ? 8.548 0.603 0.521 1.00 84.25 96 ALA A CA 1
ATOM 711 C C . ALA A 1 96 ? 7.074 0.864 0.876 1.00 84.25 96 ALA A C 1
ATOM 713 O O . ALA A 1 96 ? 6.589 0.406 1.910 1.00 84.25 96 ALA A O 1
ATOM 714 N N . VAL A 1 97 ? 6.342 1.558 -0.000 1.00 85.81 97 VAL A N 1
ATOM 715 C CA . VAL A 1 97 ? 4.914 1.850 0.194 1.00 85.81 97 VAL A CA 1
ATOM 716 C C . VAL A 1 97 ? 4.087 0.562 0.229 1.00 85.81 97 VAL A C 1
ATOM 718 O O . VAL A 1 97 ? 3.229 0.416 1.098 1.00 85.81 97 VAL A O 1
ATOM 721 N N . MET A 1 98 ? 4.368 -0.387 -0.666 1.00 83.94 98 MET A N 1
ATOM 722 C CA . MET A 1 98 ? 3.660 -1.669 -0.724 1.00 83.94 98 MET A CA 1
ATOM 723 C C . MET A 1 98 ? 3.950 -2.552 0.500 1.00 83.94 98 MET A C 1
ATOM 725 O O . MET A 1 98 ? 3.035 -3.212 0.985 1.00 83.94 98 MET A O 1
ATOM 729 N N . SER A 1 99 ? 5.172 -2.516 1.055 1.00 80.88 99 SER A N 1
ATOM 730 C CA . SER A 1 99 ? 5.489 -3.196 2.327 1.00 80.88 99 SER A CA 1
ATOM 731 C C . SER A 1 99 ? 4.617 -2.671 3.467 1.00 80.88 99 SER A C 1
ATOM 733 O O . SER A 1 99 ? 3.954 -3.446 4.148 1.00 80.88 99 SER A O 1
ATOM 735 N N . HIS A 1 100 ? 4.525 -1.346 3.610 1.00 78.75 100 HIS A N 1
ATOM 736 C CA . HIS A 1 100 ? 3.723 -0.719 4.663 1.00 78.75 100 HIS A CA 1
ATOM 737 C C . HIS A 1 100 ? 2.212 -0.896 4.483 1.00 78.75 100 HIS A C 1
ATOM 739 O O . HIS A 1 100 ? 1.479 -0.931 5.469 1.00 78.75 100 HIS A O 1
ATOM 745 N N . LEU A 1 101 ? 1.729 -1.013 3.243 1.00 75.25 101 LEU A N 1
ATOM 746 C CA . LEU A 1 101 ? 0.339 -1.394 2.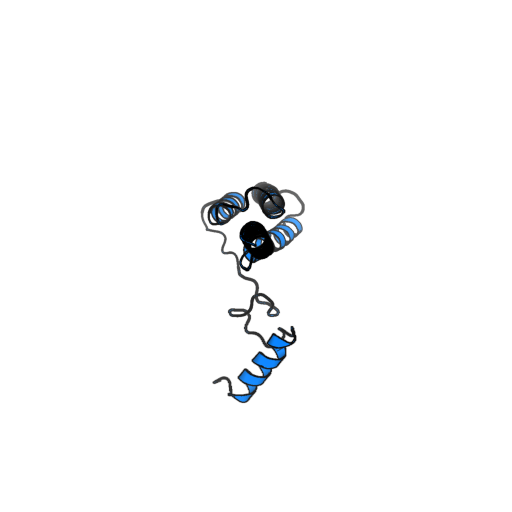972 1.00 75.25 101 LEU A CA 1
ATOM 747 C C . LEU A 1 101 ? 0.046 -2.830 3.433 1.00 75.25 101 LEU A C 1
ATOM 749 O O . LEU A 1 101 ? -1.028 -3.070 3.977 1.00 75.25 101 LEU A O 1
ATOM 753 N N . GLY A 1 102 ? 0.997 -3.753 3.259 1.00 67.19 102 GLY A N 1
ATOM 754 C CA . GLY A 1 102 ? 0.867 -5.158 3.663 1.00 67.19 102 GLY A CA 1
ATOM 755 C C . GLY A 1 102 ? 1.141 -5.448 5.140 1.00 67.19 102 GLY A C 1
ATOM 756 O O . GLY A 1 102 ? 0.745 -6.497 5.634 1.00 67.19 102 GLY A O 1
ATOM 757 N N . GLU A 1 103 ? 1.792 -4.530 5.853 1.00 64.75 103 GLU A N 1
ATOM 758 C CA . GLU A 1 103 ? 2.016 -4.582 7.309 1.00 64.75 103 GLU A CA 1
ATOM 759 C C . GLU A 1 103 ? 0.782 -4.151 8.124 1.00 64.75 103 GLU A C 1
ATOM 761 O O . GLU A 1 103 ? 0.812 -4.157 9.351 1.00 64.75 103 GLU A O 1
ATOM 766 N N . ALA A 1 104 ? -0.316 -3.770 7.464 1.00 57.03 104 ALA A N 1
ATOM 767 C CA . ALA A 1 104 ? -1.560 -3.365 8.115 1.00 57.03 104 ALA A CA 1
ATOM 768 C C . ALA A 1 104 ? -2.329 -4.509 8.810 1.00 57.03 104 ALA A C 1
ATOM 770 O O . ALA A 1 104 ? -3.332 -4.233 9.473 1.00 57.03 104 ALA A O 1
ATOM 771 N N . ASP A 1 105 ? -1.870 -5.754 8.682 1.00 54.06 105 ASP A N 1
ATOM 772 C CA . ASP A 1 105 ? -2.364 -6.891 9.455 1.00 54.06 105 ASP A CA 1
ATOM 773 C C . ASP A 1 105 ? -1.599 -6.985 10.779 1.00 54.06 105 ASP A C 1
ATOM 775 O O . ASP A 1 105 ? -0.521 -7.567 10.851 1.00 54.06 105 ASP A O 1
ATOM 779 N N . ASP A 1 106 ? -2.136 -6.353 11.819 1.00 49.53 106 ASP A N 1
ATOM 780 C CA . ASP A 1 106 ? -2.487 -7.030 13.074 1.00 49.53 106 ASP A CA 1
ATOM 781 C C . ASP A 1 106 ? -2.806 -5.993 14.162 1.00 49.53 106 ASP A C 1
ATOM 783 O O . ASP A 1 106 ? -2.049 -5.062 14.428 1.00 49.53 106 ASP A O 1
ATOM 787 N N . GLU A 1 107 ? -3.961 -6.183 14.803 1.00 45.81 107 GLU A N 1
ATOM 788 C CA . GLU A 1 107 ? -4.475 -5.412 15.941 1.00 45.81 107 GLU A CA 1
ATOM 789 C C . GLU A 1 107 ? -4.690 -3.916 15.689 1.00 45.81 107 GLU A C 1
ATOM 791 O O . GLU A 1 107 ? -3.854 -3.062 15.969 1.00 45.81 107 GLU A O 1
ATOM 796 N N . THR A 1 108 ? -5.909 -3.555 15.285 1.00 51.34 108 THR A N 1
ATOM 797 C CA . THR A 1 108 ? -6.396 -2.179 15.408 1.00 51.34 108 THR A CA 1
ATOM 798 C C . THR A 1 108 ? -6.321 -1.729 16.876 1.00 51.34 108 THR A C 1
ATOM 800 O O . THR A 1 108 ? -7.172 -2.134 17.676 1.00 51.34 108 THR A O 1
ATOM 803 N N . PRO A 1 109 ? -5.438 -0.779 17.250 1.00 54.97 109 PRO A N 1
ATOM 804 C CA . PRO A 1 109 ? -5.438 -0.183 18.594 1.00 54.97 109 PRO A CA 1
ATOM 805 C C . PRO A 1 109 ? -6.772 0.527 18.890 1.00 54.97 109 PRO A C 1
ATOM 807 O O . PRO A 1 109 ? -7.128 0.820 20.033 1.00 54.97 109 PRO A O 1
ATOM 810 N N . LEU A 1 110 ? -7.522 0.821 17.825 1.00 56.06 110 LEU A N 1
ATOM 811 C CA . LEU A 1 110 ? -8.860 1.389 17.841 1.00 56.06 110 LEU A CA 1
ATOM 812 C C . LEU A 1 110 ? -9.930 0.413 18.335 1.00 56.06 110 LEU A C 1
ATOM 814 O O . LEU A 1 110 ? -10.872 0.875 18.979 1.00 56.06 110 LEU A O 1
ATOM 818 N N . ASP A 1 111 ? -9.795 -0.890 18.096 1.00 63.31 111 ASP A N 1
ATOM 819 C CA . ASP A 1 111 ? -10.763 -1.873 18.592 1.00 63.31 111 ASP A CA 1
ATOM 820 C C . ASP A 1 111 ? -10.569 -2.124 20.086 1.00 63.31 111 ASP A C 1
ATOM 822 O O . ASP A 1 111 ? -11.546 -2.104 20.833 1.00 63.31 111 ASP A O 1
ATOM 826 N N . ASP A 1 112 ? -9.324 -2.142 20.561 1.00 63.84 112 ASP A N 1
ATOM 827 C CA . ASP A 1 112 ? -9.001 -2.091 21.990 1.00 63.84 112 ASP A CA 1
ATOM 828 C C . ASP A 1 112 ? -9.542 -0.826 22.668 1.00 63.84 112 ASP A C 1
ATOM 830 O O . ASP A 1 112 ? -10.082 -0.866 23.779 1.00 63.84 112 ASP A O 1
ATOM 834 N N . LEU A 1 113 ? -9.423 0.330 22.008 1.00 65.75 113 LEU A N 1
ATOM 835 C CA . LEU A 1 113 ? -9.972 1.593 22.506 1.00 65.75 113 LEU A CA 1
ATOM 836 C C . LEU A 1 113 ? -11.507 1.590 22.520 1.00 65.75 113 LEU A C 1
ATOM 838 O O . LEU A 1 113 ? -12.105 2.127 23.458 1.00 65.75 113 LEU A O 1
ATOM 842 N N . ARG A 1 114 ? -12.158 0.996 21.513 1.00 71.06 114 ARG A N 1
ATOM 843 C CA . ARG A 1 114 ? -13.619 0.825 21.465 1.00 71.06 114 ARG A CA 1
ATOM 844 C C . ARG A 1 114 ? -14.094 -0.136 22.549 1.00 71.06 114 ARG A C 1
ATOM 846 O O . ARG A 1 114 ? -15.030 0.213 23.267 1.00 71.06 114 ARG A O 1
ATOM 853 N N . ALA A 1 115 ? -13.412 -1.265 22.734 1.00 74.75 115 ALA A N 1
ATOM 854 C CA . ALA A 1 115 ? -13.694 -2.239 23.782 1.00 74.75 115 ALA A CA 1
ATOM 855 C C . ALA A 1 115 ? -13.560 -1.611 25.178 1.00 74.75 115 ALA A C 1
ATOM 857 O O . ALA A 1 115 ? -14.508 -1.648 25.963 1.00 74.75 115 ALA A O 1
ATOM 858 N N . LYS A 1 116 ? -12.455 -0.900 25.455 1.00 78.69 116 LYS A N 1
ATOM 859 C CA . LYS A 1 116 ? -12.244 -0.182 26.729 1.00 78.69 116 LYS A CA 1
ATOM 860 C C . LYS A 1 116 ? -13.302 0.893 26.985 1.00 78.69 116 LYS A C 1
ATOM 862 O O . LYS A 1 116 ? -13.728 1.096 28.124 1.00 78.69 116 LYS A O 1
ATOM 867 N N . ARG A 1 117 ? -13.747 1.607 25.944 1.00 84.56 117 ARG A N 1
ATOM 868 C CA . ARG A 1 117 ? -14.826 2.604 26.067 1.00 84.56 11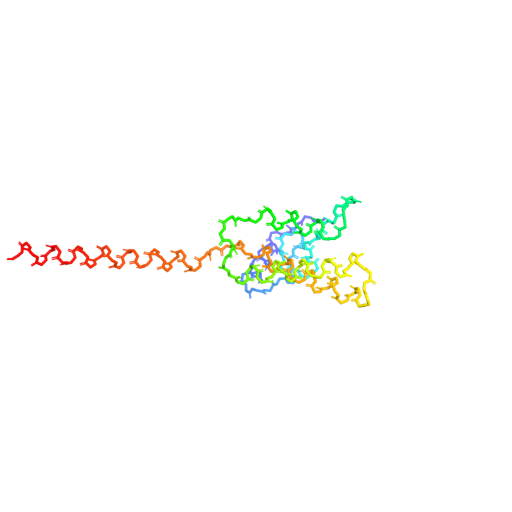7 ARG A CA 1
ATOM 869 C C . ARG A 1 117 ? -16.179 1.951 26.337 1.00 84.56 117 ARG A C 1
ATOM 871 O O . ARG A 1 117 ? -16.917 2.457 27.182 1.00 84.56 117 ARG A O 1
ATOM 878 N N . ALA A 1 118 ? -16.494 0.847 25.662 1.00 86.88 118 ALA A N 1
ATOM 879 C CA . ALA A 1 118 ? -17.721 0.090 25.885 1.00 86.88 118 ALA A CA 1
ATOM 880 C C . ALA A 1 118 ? -17.772 -0.484 27.309 1.00 86.88 118 ALA A C 1
ATOM 882 O O . ALA A 1 118 ? -18.769 -0.305 28.007 1.00 86.88 118 ALA A O 1
ATOM 883 N N . GLU A 1 119 ? -16.668 -1.065 27.781 1.00 87.81 119 GLU A N 1
ATOM 884 C CA . GLU A 1 119 ? -16.541 -1.602 29.136 1.00 87.81 119 GLU A CA 1
ATOM 885 C C . GLU A 1 119 ? -16.707 -0.510 30.201 1.00 87.81 119 GLU A C 1
ATOM 887 O O . GLU A 1 119 ? -17.485 -0.666 31.145 1.00 87.81 119 GLU A O 1
ATOM 892 N N . ARG A 1 120 ? -16.050 0.645 30.020 1.00 85.50 120 ARG A N 1
ATOM 893 C CA . ARG A 1 120 ? -16.197 1.791 30.928 1.00 85.50 120 ARG A CA 1
ATOM 894 C C . ARG A 1 120 ? -17.648 2.277 30.990 1.00 85.50 120 ARG A C 1
ATOM 896 O O . ARG A 1 120 ? -18.131 2.594 32.073 1.00 85.50 120 ARG A O 1
ATOM 903 N N . ARG A 1 121 ? -18.348 2.316 29.853 1.00 85.00 121 ARG A N 1
ATOM 904 C CA . ARG A 1 121 ? -19.757 2.732 29.782 1.00 85.00 121 ARG A CA 1
ATOM 905 C C . ARG A 1 121 ? -20.678 1.729 30.481 1.00 85.00 121 ARG A C 1
ATOM 907 O O . ARG A 1 121 ? -21.528 2.136 31.263 1.00 85.00 121 ARG A O 1
ATOM 91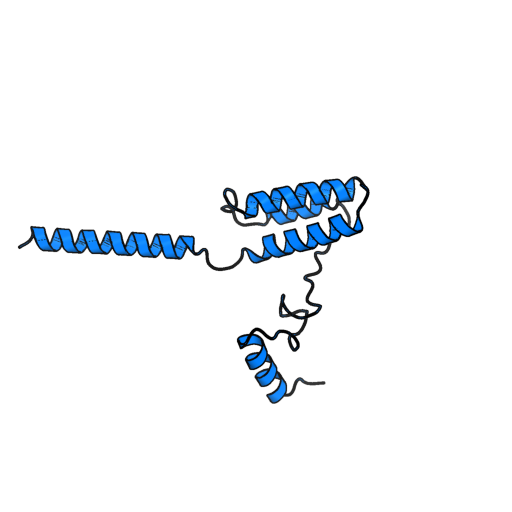4 N N . ALA A 1 122 ? -20.460 0.435 30.258 1.00 86.81 122 ALA A N 1
ATOM 915 C CA . ALA A 1 122 ? -21.208 -0.637 30.912 1.00 86.81 122 ALA A CA 1
ATOM 916 C C . ALA A 1 122 ? -20.959 -0.698 32.428 1.00 86.81 122 ALA A C 1
ATOM 918 O O . ALA A 1 122 ? -21.827 -1.124 33.185 1.00 86.81 122 ALA A O 1
ATOM 919 N N . ARG A 1 123 ? -19.771 -0.298 32.896 1.00 86.50 123 ARG A N 1
ATOM 920 C CA . ARG A 1 123 ? -19.482 -0.186 34.330 1.00 86.50 123 ARG A CA 1
ATOM 921 C C . ARG A 1 123 ? -20.246 0.971 34.974 1.00 86.50 123 ARG A C 1
ATOM 923 O O . ARG A 1 123 ? -20.908 0.753 35.976 1.00 86.50 123 ARG A O 1
ATOM 930 N N . LEU A 1 124 ? -20.203 2.156 34.366 1.00 84.69 124 LEU A N 1
ATOM 931 C CA . LEU A 1 124 ? -20.886 3.344 34.892 1.00 84.69 124 LEU A CA 1
ATOM 932 C C . LEU A 1 124 ? -22.410 3.171 34.956 1.00 84.69 124 LEU A C 1
ATOM 934 O O . LEU A 1 124 ? -23.026 3.633 35.906 1.00 84.69 124 LEU A O 1
ATOM 938 N N . LEU A 1 125 ? -23.009 2.485 33.977 1.00 83.50 125 LEU A N 1
ATOM 939 C CA . LEU A 1 125 ? -24.442 2.167 34.000 1.00 83.50 125 LEU A CA 1
ATOM 940 C C . LEU A 1 125 ? -24.799 1.235 35.167 1.00 83.50 125 LEU A C 1
ATOM 942 O O . LEU A 1 125 ? -25.731 1.516 35.903 1.00 83.50 125 LEU A O 1
ATOM 946 N N . ARG A 1 126 ? -23.996 0.190 35.409 1.00 84.31 126 ARG A N 1
ATOM 947 C CA . ARG A 1 126 ? -24.196 -0.713 36.556 1.00 84.31 126 ARG A CA 1
ATOM 948 C C . ARG A 1 126 ? -24.029 -0.015 37.907 1.00 84.31 126 ARG A C 1
ATOM 950 O O . ARG A 1 126 ? -24.729 -0.351 38.851 1.00 84.31 126 ARG A O 1
ATOM 957 N N . GLU A 1 127 ? -23.090 0.924 38.007 1.00 79.50 127 GLU A N 1
ATOM 958 C CA . GLU A 1 127 ? -22.882 1.729 39.218 1.00 79.50 127 GLU A CA 1
ATOM 959 C C . GLU A 1 127 ? -24.048 2.702 39.459 1.00 79.50 127 GLU A C 1
ATOM 961 O O . GLU A 1 127 ? -24.449 2.879 40.603 1.00 79.50 127 GLU A O 1
ATOM 966 N N . HIS A 1 128 ? -24.617 3.281 38.395 1.00 75.00 128 HIS A N 1
ATOM 967 C CA . HIS A 1 128 ? -25.796 4.147 38.466 1.00 75.00 128 HIS A CA 1
ATOM 968 C C . HIS A 1 128 ? -27.048 3.379 38.913 1.00 75.00 128 HIS A C 1
ATOM 970 O O . HIS A 1 128 ? -27.706 3.789 39.866 1.00 75.00 128 HIS A O 1
ATOM 976 N N . ASP A 1 129 ? -27.324 2.227 38.299 1.00 71.81 129 ASP A N 1
ATOM 977 C CA . ASP A 1 129 ? -28.481 1.393 38.650 1.00 71.81 129 ASP A CA 1
ATOM 978 C C . ASP A 1 129 ? -28.392 0.899 40.109 1.00 71.81 129 ASP A C 1
ATOM 980 O O . ASP A 1 129 ? -29.381 0.901 40.839 1.00 71.81 129 ASP A O 1
ATOM 984 N N . ALA A 1 130 ? -27.185 0.574 40.588 1.00 67.81 130 ALA A N 1
ATOM 985 C CA . ALA A 1 130 ? -26.955 0.177 41.980 1.00 67.81 130 ALA A CA 1
ATOM 986 C C . ALA A 1 130 ? -27.177 1.316 42.995 1.00 67.81 130 ALA A C 1
ATOM 988 O O . ALA A 1 130 ? -27.444 1.049 44.166 1.00 67.81 130 ALA A O 1
ATOM 989 N N . THR A 1 131 ? -27.058 2.578 42.570 1.00 62.56 131 THR A N 1
ATOM 990 C CA . THR A 1 131 ? -27.332 3.750 43.418 1.00 62.56 131 THR A CA 1
ATOM 991 C C . THR A 1 131 ? -28.795 4.190 43.416 1.00 62.56 131 THR A C 1
ATOM 993 O O . THR A 1 131 ? -29.182 4.921 44.320 1.00 62.56 131 THR A O 1
ATOM 996 N N . GLU A 1 132 ? -29.607 3.752 42.450 1.00 59.19 132 GLU A N 1
ATOM 997 C CA . GLU A 1 132 ? -31.045 4.067 42.389 1.00 59.19 132 GLU A CA 1
ATOM 998 C C . GLU A 1 132 ? -31.930 3.038 43.127 1.00 59.19 132 GLU A C 1
ATOM 1000 O O . GLU A 1 132 ? -33.078 3.342 43.448 1.00 59.19 132 GLU A O 1
ATOM 1005 N N . GLU A 1 133 ? -31.407 1.846 43.443 1.00 55.75 133 GLU A N 1
ATOM 1006 C CA . GLU A 1 133 ? -32.108 0.790 44.205 1.00 55.75 133 GLU A CA 1
ATOM 1007 C C . GLU A 1 133 ? -31.832 0.796 45.731 1.00 55.75 133 GLU A C 1
ATOM 1009 O O . GLU A 1 133 ? -32.344 -0.073 46.441 1.00 55.75 133 GLU A O 1
ATOM 1014 N N . SER A 1 134 ? -31.046 1.751 46.254 1.00 49.56 134 SER A N 1
ATOM 1015 C CA . SER A 1 134 ? -30.765 1.925 47.701 1.00 49.56 134 SER A CA 1
ATOM 1016 C C . SER A 1 134 ? -31.484 3.129 48.301 1.00 49.56 134 SER A C 1
ATOM 1018 O O . SER A 1 134 ? -31.957 3.005 49.454 1.00 49.56 134 SER A O 1
#

Secondary structure (DSSP, 8-state):
----HHHHHHHHHHHHTT--TTS-TTT-TTSTT--------SSS-HHHHHHHHHHTS-TTTTSSHHHHHHHHHHHHHHHHHTT-TTHHHHHHHHHHHHHHHHTT-S--HHHHHHHHHHHHHHHHHHHHHHHH--

Solvent-accessible surface area (backbone atoms only — not comparable to full-atom values): 7970 Å² total; per-residue (Å²): 132,85,83,49,74,70,58,55,53,51,38,53,56,34,44,77,71,74,44,32,85,72,46,53,38,93,81,31,73,75,10,80,82,13,67,82,75,78,81,71,58,96,81,56,54,57,38,51,51,51,50,58,52,58,71,71,53,72,94,76,49,86,75,51,72,56,44,56,42,52,52,51,40,49,55,33,21,47,40,52,65,64,67,43,91,58,49,76,55,40,53,53,52,36,52,55,41,52,51,60,61,66,60,68,78,72,78,64,71,63,54,58,50,48,51,53,50,52,52,53,52,58,48,54,50,54,55,50,57,62,63,73,77,111

Nearest PDB structures (foldseek):
  2nn4-assembly1_A  TM=5.932E-01  e=8.785E+00  Bacillus subtilis

Radius of gyration: 22.77 Å; Cα contacts (8 Å, |Δi|>4): 78; chains: 1; bounding box: 54×40×66 Å

Organism: NCBI:txid90975

pLDDT: mean 72.92, std 13.02, range [45.81, 90.19]

Sequence (134 aa):
MADDGKTRQRRYHAHRRGDHSMCSPDRCPDAPGGFRVFEIPESGGVLAAVLDYIDTLPVGTDAGPQMVLARAAIALATAIDGHQSGLASNVRELQAVMSHLGEADDETPLDDLRAKRAERRARLLREHDATEES